Protein AF-A0A351UVV7-F1 (afdb_monomer_lite)

pLDDT: mean 76.67, std 11.1, range [44.84, 91.38]

Secondary structure (DSSP, 8-state):
---GGGSS----------------PPPSSHHHHHHHSS-SSHHHHHHHHHHHHHHHHHHHHHHHHHHHHHHHHHHH------HHHHHHHHHHHHHHHHHHHHHTT--HHHH--

Radius of gyration: 25.79 Å; chains: 1; bounding box: 45×52×54 Å

Foldseek 3Di:
DVDPVPPPDDDDDPDDDPDDDDDDDDPQFQVVCVVPHPHSTSVVVVVVVVVVVVVVVVVVVVVVVVVVVVVVVVVPDPDDDDVVVVVVVVVVVVVVVQVVCVVVVHHPVNVVD

Structure (mmCIF, N/CA/C/O backbone):
data_AF-A0A351UVV7-F1
#
_entry.id   AF-A0A351UVV7-F1
#
loop_
_atom_site.group_PDB
_atom_site.id
_atom_site.type_symbol
_atom_site.label_atom_id
_atom_site.label_alt_id
_atom_site.label_comp_id
_atom_site.label_asym_id
_atom_site.label_entity_id
_atom_site.label_seq_id
_atom_site.pdbx_PDB_ins_code
_atom_site.Cartn_x
_atom_site.Cartn_y
_atom_site.Cartn_z
_atom_site.occupancy
_atom_site.B_iso_or_equiv
_atom_site.auth_seq_id
_atom_site.auth_comp_id
_atom_site.auth_asym_id
_atom_site.auth_atom_id
_atom_site.pdbx_PDB_model_num
ATOM 1 N N . TYR A 1 1 ? -1.158 -28.863 2.299 1.00 44.84 1 TYR A N 1
ATOM 2 C CA . TYR A 1 1 ? -1.141 -29.010 3.767 1.00 44.84 1 TYR A CA 1
ATOM 3 C C . TYR A 1 1 ? 0.315 -29.143 4.190 1.00 44.84 1 TYR A C 1
ATOM 5 O O . TYR A 1 1 ? 1.019 -29.889 3.522 1.00 44.84 1 TYR A O 1
ATOM 13 N N . HIS A 1 2 ? 0.779 -28.397 5.200 1.00 47.59 2 HIS A N 1
ATOM 14 C CA . HIS A 1 2 ? 2.201 -28.352 5.603 1.00 47.59 2 HIS A CA 1
ATOM 15 C C . HIS A 1 2 ? 2.710 -29.618 6.314 1.00 47.59 2 HIS A C 1
ATOM 17 O O . HIS A 1 2 ? 3.900 -29.729 6.567 1.00 47.59 2 HIS A O 1
ATOM 23 N N . ALA A 1 3 ? 1.839 -30.591 6.588 1.00 59.19 3 ALA A N 1
ATOM 24 C CA . ALA A 1 3 ? 2.239 -31.930 7.006 1.00 59.19 3 ALA A CA 1
ATOM 25 C C . ALA A 1 3 ? 2.083 -32.898 5.824 1.00 59.19 3 ALA A C 1
ATOM 27 O O . ALA A 1 3 ? 0.963 -33.105 5.340 1.00 59.19 3 ALA A O 1
ATOM 28 N N . GLU A 1 4 ? 3.189 -33.491 5.367 1.00 61.84 4 GLU A N 1
ATOM 29 C CA . GLU A 1 4 ? 3.206 -34.481 4.277 1.00 61.84 4 GLU A CA 1
ATOM 30 C C . GLU A 1 4 ? 2.327 -35.705 4.575 1.00 61.84 4 GLU A C 1
ATOM 32 O O . GLU A 1 4 ? 1.734 -36.287 3.669 1.00 61.84 4 GLU A O 1
ATOM 37 N N . GLU A 1 5 ? 2.142 -36.038 5.852 1.00 58.78 5 GLU A N 1
ATOM 38 C CA . GLU A 1 5 ? 1.391 -37.219 6.291 1.00 58.78 5 GLU A CA 1
ATOM 39 C C . GLU A 1 5 ? -0.134 -37.110 6.112 1.00 58.78 5 GLU A C 1
ATOM 41 O O . GLU A 1 5 ? -0.839 -38.125 6.111 1.00 58.78 5 GLU A O 1
ATOM 46 N N . LEU A 1 6 ? -0.647 -35.889 5.921 1.00 59.56 6 LEU A N 1
ATOM 47 C CA . LEU A 1 6 ? -2.076 -35.585 5.768 1.00 59.56 6 LEU A CA 1
ATOM 48 C C . LEU A 1 6 ? -2.446 -35.194 4.327 1.00 59.56 6 LEU A C 1
ATOM 50 O O . LEU A 1 6 ? -3.582 -34.800 4.052 1.00 59.56 6 LEU A O 1
ATOM 54 N N . LYS A 1 7 ? -1.504 -35.297 3.382 1.00 54.12 7 LYS A N 1
ATOM 55 C CA . LYS A 1 7 ? -1.733 -34.976 1.969 1.00 54.12 7 LYS A CA 1
ATOM 56 C C 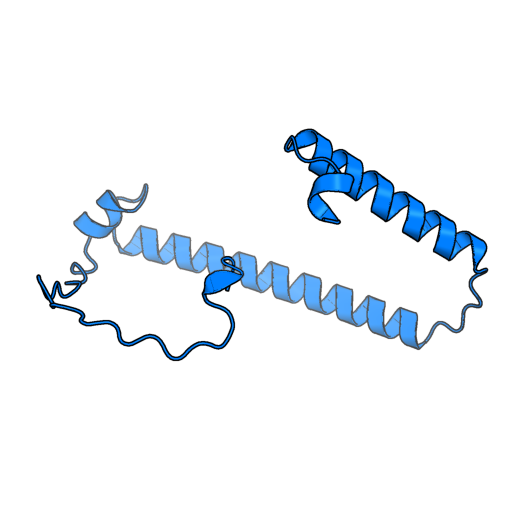. LYS A 1 7 ? -2.590 -36.079 1.324 1.00 54.12 7 LYS A C 1
ATOM 58 O O . LYS A 1 7 ? -2.116 -37.176 1.057 1.00 54.12 7 LYS A O 1
ATOM 63 N N . GLY A 1 8 ? -3.871 -35.793 1.083 1.00 64.31 8 GLY A N 1
ATOM 64 C CA . GLY A 1 8 ? -4.752 -36.626 0.248 1.00 64.31 8 GLY A CA 1
ATOM 65 C C . GLY A 1 8 ? -5.440 -37.817 0.929 1.00 64.31 8 GLY A C 1
ATOM 66 O O . GLY A 1 8 ? -6.117 -38.580 0.245 1.00 64.31 8 GLY A O 1
ATOM 67 N N . LYS A 1 9 ? -5.318 -37.985 2.252 1.00 69.50 9 LYS A N 1
ATOM 68 C CA . LYS A 1 9 ? -6.054 -39.026 2.991 1.00 69.50 9 LYS A CA 1
ATOM 69 C C . LYS A 1 9 ? -7.381 -38.473 3.536 1.00 69.50 9 LYS A C 1
ATOM 71 O O . LYS A 1 9 ? -7.385 -37.366 4.075 1.00 69.50 9 LYS A O 1
ATOM 76 N N . PRO A 1 10 ? -8.498 -39.217 3.438 1.00 63.06 10 PRO A N 1
ATOM 77 C CA . PRO A 1 10 ? -9.766 -38.801 4.027 1.00 63.06 10 PRO A CA 1
ATOM 78 C C . PRO A 1 10 ? -9.654 -38.822 5.557 1.00 63.06 10 PRO A C 1
ATOM 80 O O . PRO A 1 10 ? -9.502 -39.879 6.166 1.00 63.06 10 PRO A O 1
ATOM 83 N N . ALA A 1 11 ? -9.701 -37.646 6.181 1.00 69.75 11 ALA A N 1
ATOM 84 C CA . ALA A 1 11 ? -9.654 -37.493 7.630 1.00 69.75 11 ALA A CA 1
ATOM 85 C C . ALA A 1 11 ? -11.071 -37.300 8.188 1.00 69.75 11 ALA A C 1
ATOM 87 O O . ALA A 1 11 ? -11.806 -36.416 7.748 1.00 69.75 11 ALA A O 1
ATOM 88 N N . VAL A 1 12 ? -11.454 -38.119 9.171 1.00 65.00 12 VAL A N 1
ATOM 89 C CA . VAL A 1 12 ? -12.721 -37.976 9.901 1.00 65.00 12 VAL A CA 1
ATOM 90 C C . VAL A 1 12 ? -12.441 -37.229 11.200 1.00 65.00 12 VAL A C 1
ATOM 92 O O . VAL A 1 12 ? -11.939 -37.804 12.164 1.00 65.00 12 VAL A O 1
ATOM 95 N N . PHE A 1 13 ? -12.765 -35.939 11.233 1.00 72.12 13 PHE A N 1
ATOM 96 C CA . PHE A 1 13 ? -12.668 -35.134 12.446 1.00 72.12 13 PHE A CA 1
ATOM 97 C C . PHE A 1 13 ? -13.956 -35.278 13.264 1.00 72.12 13 PHE A C 1
ATOM 99 O O . PHE A 1 13 ? -15.021 -34.817 12.859 1.00 72.12 13 PHE A O 1
ATOM 106 N N . LYS A 1 14 ? -13.868 -35.910 14.440 1.00 62.47 14 LYS A N 1
ATOM 107 C CA . LYS A 1 14 ? -14.913 -35.802 15.468 1.00 62.47 14 LYS A CA 1
ATOM 108 C C . LYS A 1 14 ? -14.723 -34.479 16.207 1.00 62.47 14 LYS A C 1
ATOM 110 O O . LYS A 1 14 ? -13.969 -34.410 17.172 1.00 62.47 14 LYS A O 1
ATOM 115 N N . CYS A 1 15 ? -15.376 -33.426 15.728 1.00 65.50 15 CYS A N 1
ATOM 116 C CA . CYS A 1 15 ? -15.377 -32.124 16.388 1.00 65.50 15 CYS A CA 1
ATOM 117 C C . CYS A 1 15 ? -16.507 -32.055 17.420 1.00 65.50 15 CYS A C 1
ATOM 119 O O . CYS A 1 15 ? -17.682 -32.138 17.067 1.00 65.50 15 CYS A O 1
ATOM 121 N N . THR A 1 16 ? -16.151 -31.867 18.689 1.00 71.12 16 THR A N 1
ATOM 122 C CA . THR A 1 16 ? -17.104 -31.541 19.755 1.00 71.12 16 THR A CA 1
ATOM 123 C C . THR A 1 16 ? -17.145 -30.024 19.905 1.00 71.12 16 THR A C 1
ATOM 125 O O . THR A 1 16 ? -16.128 -29.399 20.203 1.00 71.12 16 THR A O 1
ATOM 128 N N . VAL A 1 17 ? -18.303 -29.405 19.672 1.00 66.25 17 VAL A N 1
ATOM 129 C CA . VAL A 1 17 ? -18.465 -27.953 19.837 1.00 66.25 17 VAL A CA 1
ATOM 130 C C . VAL A 1 17 ? -18.577 -27.644 21.328 1.00 66.25 17 VAL A C 1
ATOM 132 O O . VAL A 1 17 ? -19.599 -27.916 21.949 1.00 66.25 17 VAL A O 1
ATOM 135 N N . HIS A 1 18 ? -17.511 -27.097 21.912 1.00 75.25 18 HIS A N 1
ATOM 136 C CA . HIS A 1 18 ? -17.457 -26.792 23.346 1.00 75.25 18 HIS A CA 1
ATOM 137 C C . HIS A 1 18 ? -18.201 -25.506 23.726 1.00 75.25 18 HIS A C 1
ATOM 139 O O . HIS A 1 18 ? -18.738 -25.409 24.827 1.00 75.25 18 HIS A O 1
ATOM 145 N N . LYS A 1 19 ? -18.228 -24.507 22.840 1.00 56.34 19 LYS A N 1
ATOM 146 C CA . LYS A 1 19 ? -18.889 -23.219 23.069 1.00 56.34 19 LYS A CA 1
ATOM 147 C C . LYS A 1 19 ? -19.133 -22.531 21.730 1.00 56.34 19 LYS A C 1
ATOM 149 O O . LYS A 1 19 ? -18.249 -22.521 20.878 1.00 56.34 19 LYS A O 1
ATOM 154 N N . ILE A 1 20 ? -20.311 -21.942 21.566 1.00 66.94 20 ILE A N 1
ATOM 155 C CA . ILE A 1 20 ? -20.604 -21.012 20.475 1.00 66.94 20 ILE A CA 1
ATOM 156 C C . ILE A 1 20 ? -20.561 -19.623 21.100 1.00 66.94 20 ILE A C 1
ATOM 158 O O . ILE A 1 20 ? -21.434 -19.268 21.887 1.00 66.94 20 ILE A O 1
ATOM 162 N N . SER A 1 21 ? -19.504 -18.872 20.812 1.00 58.75 21 SER A N 1
ATOM 163 C CA . SER A 1 21 ? -19.406 -17.466 21.196 1.00 58.75 21 SER A CA 1
ATOM 164 C C . SER A 1 21 ? -19.816 -16.631 19.992 1.00 58.75 21 SER A C 1
ATOM 166 O O . SER A 1 21 ? -19.200 -16.733 18.931 1.00 58.75 21 SER A O 1
ATOM 168 N N . VAL A 1 22 ? -20.859 -15.824 20.148 1.00 63.38 22 VAL A N 1
ATOM 169 C CA . VAL A 1 22 ? -21.255 -14.828 19.151 1.00 63.38 22 VAL A CA 1
ATOM 170 C C . VAL A 1 22 ? -20.456 -13.559 19.439 1.00 63.38 22 VAL A C 1
ATOM 172 O O . VAL A 1 22 ? -20.334 -13.162 20.595 1.00 63.38 22 VAL A O 1
ATOM 175 N N . LYS A 1 23 ? -19.868 -12.947 18.406 1.00 55.56 23 LYS A N 1
ATOM 176 C CA . LYS A 1 23 ? -19.293 -11.604 18.535 1.00 55.56 23 LYS A CA 1
ATOM 177 C C . LYS A 1 23 ? -20.452 -10.614 18.653 1.00 55.56 23 LYS A C 1
ATOM 179 O O . LYS A 1 23 ? -21.077 -10.307 17.642 1.00 55.56 23 LYS A O 1
ATOM 184 N N . GLU A 1 24 ? -20.740 -10.149 19.862 1.00 62.47 24 GLU A N 1
ATOM 185 C CA . GLU A 1 24 ? -21.499 -8.913 20.045 1.00 62.47 24 GLU A CA 1
ATOM 186 C C . GLU A 1 24 ? -20.585 -7.764 19.632 1.00 62.47 24 GLU A C 1
ATOM 188 O O . GLU A 1 24 ? -19.513 -7.567 20.204 1.00 62.47 24 GLU A O 1
ATOM 193 N N . LEU A 1 25 ? -20.962 -7.083 18.553 1.00 59.78 25 LEU A N 1
ATOM 194 C CA . LEU A 1 25 ? -20.308 -5.843 18.174 1.00 59.78 25 LEU A CA 1
ATOM 195 C C . LEU A 1 25 ? -20.766 -4.791 19.191 1.00 59.78 25 LEU A C 1
ATOM 197 O O . LEU A 1 25 ? -21.980 -4.620 19.324 1.00 59.78 25 LEU A O 1
ATOM 201 N N . PRO A 1 26 ? -19.846 -4.130 19.913 1.00 67.31 26 PRO A N 1
ATOM 202 C CA . PRO A 1 26 ? -20.217 -3.023 20.784 1.00 67.31 26 PRO A CA 1
ATOM 203 C C . PRO A 1 26 ? -20.916 -1.932 19.966 1.00 67.31 26 PRO A C 1
ATOM 205 O O . PRO A 1 26 ? -20.697 -1.808 18.752 1.00 67.31 26 PRO A O 1
ATOM 208 N N . GLU A 1 27 ? -21.783 -1.162 20.619 1.00 68.75 27 GLU A N 1
ATOM 209 C CA . GLU A 1 27 ? -22.390 -0.006 19.971 1.00 68.75 27 GLU A CA 1
ATOM 210 C C . GLU A 1 27 ? -21.288 0.991 19.590 1.00 68.75 27 GLU A C 1
ATOM 212 O O . GLU A 1 27 ? -20.293 1.164 20.287 1.00 68.75 27 GLU A O 1
ATOM 217 N N . LEU A 1 28 ? -21.425 1.600 18.413 1.00 65.44 28 LEU A N 1
ATOM 218 C CA . LEU A 1 28 ? -20.502 2.631 17.948 1.00 65.44 28 LEU A CA 1
ATOM 219 C C . LEU A 1 28 ? -20.806 3.922 18.716 1.00 65.44 28 LEU A C 1
ATOM 221 O O . LEU A 1 28 ? -21.556 4.763 18.219 1.00 65.44 28 LEU A O 1
ATOM 225 N N . ASP A 1 29 ? -20.230 4.054 19.906 1.00 71.25 29 ASP A N 1
ATOM 226 C CA . ASP A 1 29 ? -20.339 5.212 20.792 1.00 71.25 29 ASP A CA 1
ATOM 227 C C . ASP A 1 29 ? -18.962 5.829 21.128 1.00 71.25 29 ASP A C 1
ATOM 229 O O . ASP A 1 29 ? -17.918 5.427 20.600 1.00 71.25 29 ASP A O 1
ATOM 233 N N . ASP A 1 30 ? -18.970 6.879 21.950 1.00 76.00 30 ASP A N 1
ATOM 234 C CA . ASP A 1 30 ? -17.761 7.610 22.349 1.00 76.00 30 ASP A CA 1
ATOM 235 C C . ASP A 1 30 ? -16.850 6.781 23.281 1.00 76.00 30 ASP A C 1
ATOM 237 O O . ASP A 1 30 ? -15.630 6.976 23.284 1.00 76.00 30 ASP A O 1
ATOM 241 N N . GLU A 1 31 ? -17.407 5.807 24.016 1.00 72.12 31 GLU A N 1
ATOM 242 C CA . GLU A 1 31 ? -16.629 4.837 24.802 1.00 72.12 31 GLU A CA 1
ATOM 243 C C . GLU A 1 31 ? -15.859 3.890 23.876 1.00 72.12 31 GLU A C 1
ATOM 245 O O . GLU A 1 31 ? -14.649 3.722 24.043 1.00 72.12 31 GLU A O 1
ATOM 250 N N . PHE A 1 32 ? -16.506 3.365 22.831 1.00 73.56 32 PHE A N 1
ATOM 251 C CA . PHE A 1 32 ? -15.846 2.557 21.810 1.00 73.56 32 PHE A CA 1
ATOM 252 C C . PHE A 1 32 ? -14.739 3.341 21.099 1.00 73.56 32 PHE A C 1
ATOM 254 O O . PHE A 1 32 ? -13.641 2.817 20.913 1.00 73.56 32 PHE A O 1
ATOM 261 N N . ALA A 1 33 ? -14.995 4.601 20.723 1.00 72.81 33 ALA A N 1
ATOM 262 C CA . ALA A 1 33 ? -13.991 5.453 20.084 1.00 72.81 33 ALA A CA 1
ATOM 263 C C . ALA A 1 33 ? -12.753 5.655 20.975 1.00 72.81 33 ALA A C 1
ATOM 265 O O . ALA A 1 33 ? -11.629 5.545 20.479 1.00 72.81 33 ALA A O 1
ATOM 266 N N . SER A 1 34 ? -12.967 5.855 22.277 1.00 71.38 34 SER A N 1
ATOM 267 C CA . SER A 1 34 ? -11.905 6.027 23.272 1.00 71.38 34 SER A CA 1
ATOM 268 C C . SER A 1 34 ? -11.131 4.735 23.571 1.00 71.38 34 SER A C 1
ATOM 270 O O . SER A 1 34 ? -9.941 4.796 23.871 1.00 71.38 34 SER A O 1
ATOM 272 N N . GLU A 1 35 ? -11.766 3.558 23.498 1.00 72.81 35 GLU A N 1
ATOM 273 C CA . GLU A 1 35 ? -11.084 2.267 23.705 1.00 72.81 35 GLU A CA 1
ATOM 274 C C . GLU A 1 35 ? -10.210 1.849 22.515 1.00 72.81 35 GLU A C 1
ATOM 276 O O . GLU A 1 35 ? -9.163 1.223 22.698 1.00 72.81 35 GLU A O 1
ATOM 281 N N . VAL A 1 36 ? -10.642 2.150 21.287 1.00 76.12 36 VAL A N 1
ATOM 282 C CA . VAL A 1 36 ? -9.993 1.644 20.062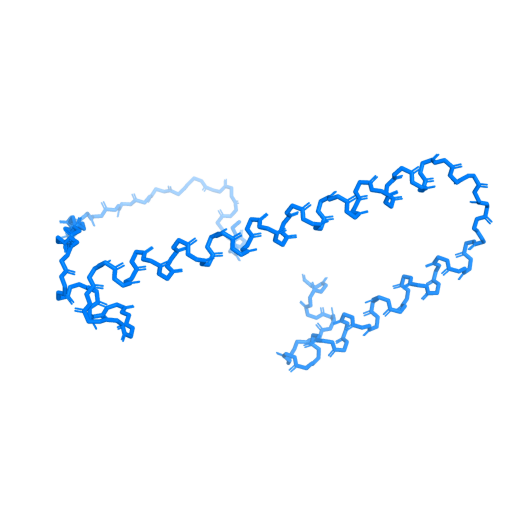 1.00 76.12 36 VAL A CA 1
ATOM 283 C C . VAL A 1 36 ? -9.105 2.667 19.364 1.00 76.12 36 VAL A C 1
ATOM 285 O O . VAL A 1 36 ? -8.418 2.321 18.400 1.00 76.12 36 VAL A O 1
ATOM 288 N N . SER A 1 37 ? -9.128 3.926 19.801 1.00 71.06 37 SER A N 1
ATOM 289 C CA . SER A 1 37 ? -8.395 5.005 19.150 1.00 71.06 37 SER A CA 1
ATOM 290 C C . SER A 1 37 ? -7.909 6.070 20.127 1.00 71.06 37 SER A C 1
ATOM 292 O O . SER A 1 37 ? -8.251 6.073 21.302 1.00 71.06 37 SER A O 1
ATOM 294 N N . GLU A 1 38 ? -7.103 6.999 19.617 1.00 75.25 38 GLU A N 1
ATOM 295 C CA . GLU A 1 38 ? -6.628 8.167 20.367 1.00 75.25 38 GLU A CA 1
ATOM 296 C C . GLU A 1 38 ? -7.704 9.267 20.498 1.00 75.25 38 GLU A C 1
ATOM 298 O O . GLU A 1 38 ? -7.455 10.303 21.114 1.00 75.25 38 GLU A O 1
ATOM 303 N N . PHE A 1 39 ? -8.886 9.067 19.903 1.00 75.81 39 PHE A N 1
ATOM 304 C CA . PHE A 1 39 ? -9.972 10.043 19.860 1.00 75.81 39 PHE A CA 1
ATOM 305 C C . PHE A 1 39 ? -11.014 9.774 20.941 1.00 75.81 39 PHE A C 1
ATOM 307 O O . PHE A 1 39 ? -11.348 8.628 21.223 1.00 75.81 39 PHE A O 1
ATOM 314 N N . SER A 1 40 ? -11.566 10.843 21.515 1.00 71.81 40 SER A N 1
ATOM 315 C CA . SER A 1 40 ? -12.552 10.745 22.599 1.00 71.81 40 SER A CA 1
ATOM 316 C C . SER A 1 40 ? -13.991 10.637 22.101 1.00 71.81 40 SER A C 1
ATOM 318 O O . SER A 1 40 ? -14.888 10.371 22.894 1.00 71.81 40 SER A O 1
ATOM 320 N N . THR A 1 41 ? -14.228 10.875 20.807 1.00 80.44 41 THR A N 1
ATOM 321 C CA . THR A 1 41 ? -15.570 10.854 20.219 1.00 80.44 41 THR A CA 1
ATOM 322 C C . THR A 1 41 ? -15.633 10.032 18.942 1.00 80.44 41 THR A C 1
ATOM 324 O O . THR A 1 41 ? -14.688 9.956 18.147 1.00 80.44 41 THR A O 1
ATOM 327 N N . LEU A 1 42 ? -16.805 9.456 18.694 1.00 75.88 42 LEU A N 1
ATOM 328 C CA . LEU A 1 42 ? -17.093 8.723 17.470 1.00 75.88 42 LEU A CA 1
ATOM 329 C C . LEU A 1 42 ? -17.005 9.621 16.227 1.00 75.88 42 LEU A C 1
ATOM 331 O O . LEU A 1 42 ? -16.631 9.159 15.144 1.00 75.88 42 LEU A O 1
ATOM 335 N N . GLU A 1 43 ? -17.375 10.897 16.355 1.00 79.69 43 GLU A N 1
ATOM 336 C CA . GLU A 1 43 ? -17.302 11.858 15.252 1.00 79.69 43 GLU A CA 1
ATOM 337 C C . GLU A 1 43 ? -15.858 12.117 14.819 1.00 79.69 43 GLU A C 1
ATOM 339 O O . GLU A 1 43 ? -15.583 12.112 13.617 1.00 79.69 43 GLU A O 1
ATOM 344 N N . GLU A 1 44 ? -14.932 12.265 15.769 1.00 76.44 44 GLU A N 1
ATOM 345 C CA . GLU A 1 44 ? -13.506 12.444 15.485 1.00 76.44 44 GLU A CA 1
ATOM 346 C C . GLU A 1 44 ? -12.899 11.199 14.832 1.00 76.44 44 GLU A C 1
ATOM 348 O O . GLU A 1 44 ? -12.253 11.311 13.788 1.00 76.44 44 GLU A O 1
ATOM 353 N N . LEU A 1 45 ? -13.195 10.004 15.355 1.00 77.50 45 LEU A N 1
ATOM 354 C CA . LEU A 1 45 ? -12.746 8.744 14.754 1.00 77.50 45 LEU A CA 1
ATOM 355 C C . LEU A 1 45 ? -13.270 8.576 13.316 1.00 77.50 45 LEU A C 1
ATOM 357 O O . LEU A 1 45 ? -12.536 8.166 12.409 1.00 77.50 45 LEU A O 1
ATOM 361 N N . LYS A 1 46 ? -14.540 8.926 13.073 1.00 80.56 46 LYS A N 1
ATOM 362 C CA . LYS A 1 46 ? -15.132 8.917 11.725 1.00 80.56 46 LYS A CA 1
ATOM 363 C C . LYS A 1 46 ? -14.489 9.958 10.813 1.00 80.56 46 LYS A C 1
ATOM 365 O O . LYS A 1 46 ? -14.299 9.677 9.626 1.00 80.56 46 LYS A O 1
ATOM 370 N N . ALA A 1 47 ? -14.167 11.142 11.327 1.00 85.00 47 ALA A N 1
ATOM 371 C CA . ALA A 1 47 ? -13.525 12.201 10.559 1.00 85.00 47 ALA A CA 1
ATOM 372 C C . ALA A 1 47 ? -12.097 11.815 10.145 1.00 85.00 47 ALA A C 1
ATOM 374 O O . ALA A 1 47 ? -11.767 11.950 8.965 1.00 8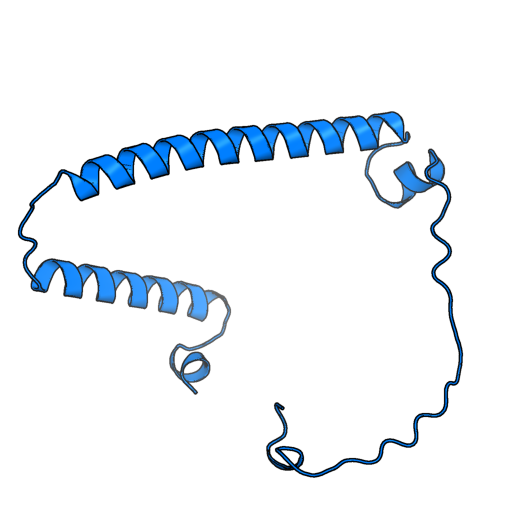5.00 47 ALA A O 1
ATOM 375 N N . ASP A 1 48 ? -11.297 11.264 11.062 1.00 84.44 48 ASP A N 1
ATOM 376 C CA . ASP A 1 48 ? -9.946 10.759 10.782 1.00 84.44 48 ASP A CA 1
ATOM 377 C C . ASP A 1 48 ? -9.976 9.612 9.769 1.00 84.44 48 ASP A C 1
ATOM 379 O O . ASP A 1 48 ? -9.300 9.662 8.741 1.00 84.44 48 ASP A O 1
ATOM 383 N N . THR A 1 49 ? -10.850 8.625 9.981 1.00 82.00 49 THR A N 1
ATOM 384 C CA . THR A 1 49 ? -11.012 7.502 9.045 1.00 82.00 49 THR A CA 1
ATOM 385 C C . THR A 1 49 ? -11.386 8.000 7.648 1.00 82.00 49 THR A C 1
ATOM 387 O O . THR A 1 49 ? -10.843 7.547 6.640 1.00 82.00 49 THR A O 1
ATOM 390 N N . LYS A 1 50 ? -12.286 8.986 7.561 1.00 86.50 50 LYS A N 1
ATOM 391 C CA . LYS A 1 50 ? -12.673 9.599 6.287 1.00 86.50 50 LYS A CA 1
ATOM 392 C C . LYS A 1 50 ? -11.521 10.378 5.649 1.00 86.50 50 LYS A C 1
ATOM 394 O O . LYS A 1 50 ? -11.398 10.355 4.424 1.00 86.50 50 LYS A O 1
ATOM 399 N N . ALA A 1 51 ? -10.698 11.060 6.443 1.00 89.19 51 ALA A N 1
ATOM 400 C CA . ALA A 1 51 ? -9.515 11.763 5.961 1.00 89.19 51 ALA A CA 1
ATOM 401 C C . ALA A 1 51 ? -8.477 10.781 5.401 1.00 89.19 51 ALA A C 1
ATOM 403 O O . ALA A 1 51 ? -8.058 10.955 4.257 1.00 89.19 51 ALA A O 1
ATOM 404 N N . LYS A 1 52 ? -8.172 9.701 6.131 1.00 85.75 52 LYS A N 1
ATOM 405 C CA . LYS A 1 52 ? -7.272 8.623 5.689 1.00 85.75 52 LYS A CA 1
ATOM 406 C C . LYS A 1 52 ? -7.732 7.986 4.386 1.00 85.75 52 LYS A C 1
ATOM 408 O O . LYS A 1 52 ? -6.975 7.956 3.423 1.00 85.75 52 LYS A O 1
ATOM 413 N N . ILE A 1 53 ? -9.004 7.587 4.300 1.00 88.31 53 ILE A N 1
ATOM 414 C CA . ILE A 1 53 ? -9.565 7.012 3.067 1.00 88.31 53 ILE A CA 1
ATOM 415 C C . ILE A 1 53 ? -9.466 8.008 1.906 1.00 88.31 53 ILE A C 1
ATOM 417 O O . ILE A 1 53 ? -9.181 7.623 0.772 1.00 88.31 53 ILE A O 1
ATOM 421 N N . LYS A 1 54 ? -9.713 9.299 2.157 1.00 89.69 54 LYS A N 1
ATOM 422 C CA . LYS A 1 54 ? -9.617 10.332 1.121 1.00 89.69 54 LYS A CA 1
ATOM 423 C C . LYS A 1 54 ? -8.180 10.506 0.635 1.00 89.69 54 LYS A C 1
ATOM 425 O O . LYS A 1 54 ? -7.976 10.646 -0.569 1.00 89.69 54 LYS A O 1
ATOM 430 N N . GLU A 1 55 ? -7.212 10.505 1.543 1.00 91.19 55 GLU A N 1
ATOM 431 C CA . GLU A 1 55 ? -5.793 10.599 1.212 1.00 91.19 55 GLU A CA 1
ATOM 432 C C . GLU A 1 55 ? -5.319 9.364 0.442 1.00 91.19 55 GLU A C 1
ATOM 434 O O . GLU A 1 55 ? -4.754 9.513 -0.641 1.00 91.19 55 GLU A O 1
ATOM 439 N N . GLU A 1 56 ? -5.653 8.159 0.913 1.00 88.44 56 GLU A N 1
ATOM 440 C CA . GLU A 1 56 ? -5.367 6.908 0.204 1.00 88.44 56 GLU A CA 1
ATOM 441 C C . GLU A 1 56 ? -5.960 6.920 -1.203 1.00 88.44 56 GLU A C 1
ATOM 443 O O . GLU A 1 56 ? -5.260 6.639 -2.173 1.00 88.44 56 GLU A O 1
ATOM 448 N N . LYS A 1 57 ? -7.231 7.314 -1.354 1.00 86.62 57 LYS A N 1
ATOM 449 C CA . LYS A 1 57 ? -7.884 7.382 -2.668 1.00 86.62 57 LYS A CA 1
ATOM 450 C C . LYS A 1 57 ? -7.271 8.442 -3.578 1.00 86.62 57 LYS A C 1
ATOM 452 O O . LYS A 1 57 ? -7.200 8.233 -4.790 1.00 86.62 57 LYS A O 1
ATOM 457 N N . ALA A 1 58 ? -6.826 9.570 -3.030 1.00 90.31 58 ALA A N 1
ATOM 458 C CA . ALA A 1 58 ? -6.130 10.595 -3.799 1.00 90.31 58 ALA A CA 1
ATOM 459 C C . ALA A 1 58 ? -4.750 10.107 -4.267 1.00 90.31 58 ALA A C 1
ATOM 461 O O . ALA A 1 58 ? -4.405 10.287 -5.438 1.00 90.31 58 ALA A O 1
ATOM 462 N N . ALA A 1 59 ? -3.993 9.448 -3.387 1.00 89.06 59 ALA A N 1
ATOM 463 C CA . ALA A 1 59 ? -2.700 8.854 -3.705 1.00 89.06 59 ALA A CA 1
ATOM 464 C C . ALA A 1 59 ? -2.836 7.719 -4.733 1.00 89.06 59 ALA A C 1
ATOM 466 O O . ALA A 1 59 ? -2.119 7.711 -5.732 1.00 89.06 59 ALA A O 1
ATOM 467 N N . GLU A 1 60 ? -3.809 6.822 -4.551 1.00 89.56 60 GLU A N 1
ATOM 468 C CA . GLU A 1 60 ? -4.149 5.748 -5.491 1.00 89.56 60 GLU A CA 1
ATOM 469 C C . GLU A 1 60 ? -4.519 6.321 -6.864 1.00 89.56 60 GLU A C 1
ATOM 471 O O . GLU A 1 60 ? -4.008 5.875 -7.889 1.00 89.56 60 GLU A O 1
ATOM 476 N N . GLY A 1 61 ? -5.360 7.360 -6.900 1.00 88.12 61 GLY A N 1
ATOM 477 C CA . GLY A 1 61 ? -5.749 8.027 -8.140 1.00 88.12 61 GLY A CA 1
ATOM 478 C C . GLY A 1 61 ? -4.575 8.693 -8.861 1.00 88.12 61 GLY A C 1
ATOM 479 O O . GLY A 1 61 ? -4.502 8.633 -10.090 1.00 88.12 61 GLY A O 1
ATOM 480 N N . LYS A 1 62 ? -3.647 9.311 -8.119 1.00 88.88 62 LYS A N 1
ATOM 481 C CA . LYS A 1 62 ? -2.426 9.898 -8.685 1.00 88.88 62 LYS A CA 1
ATOM 482 C C . LYS A 1 62 ? -1.514 8.811 -9.253 1.00 88.88 62 LYS A C 1
ATOM 484 O O . LYS A 1 62 ? -1.152 8.895 -10.423 1.00 88.88 62 LYS A O 1
ATOM 489 N N . ARG A 1 63 ? -1.234 7.771 -8.467 1.00 89.81 63 ARG A N 1
ATOM 490 C CA . ARG A 1 63 ? -0.400 6.638 -8.878 1.00 89.81 63 ARG A CA 1
ATOM 491 C C . ARG A 1 63 ? -0.968 5.949 -10.113 1.00 89.81 63 ARG A C 1
ATOM 493 O O . ARG A 1 63 ? -0.257 5.764 -11.083 1.00 89.81 63 ARG A O 1
ATOM 500 N N . LYS A 1 64 ? -2.277 5.693 -10.144 1.00 89.19 64 LYS A N 1
ATOM 501 C CA . LYS A 1 64 ? -2.941 5.086 -11.303 1.00 89.19 64 LYS A CA 1
ATOM 502 C C . LYS A 1 64 ? -2.823 5.938 -12.568 1.00 89.19 64 LYS A C 1
ATOM 504 O O . LYS A 1 64 ? -2.698 5.388 -13.655 1.00 89.19 64 LYS A O 1
ATOM 509 N N . LYS A 1 65 ? -2.877 7.269 -12.454 1.00 88.94 65 LYS A N 1
ATOM 510 C CA . LYS A 1 65 ? -2.652 8.165 -13.601 1.00 88.94 65 LYS A CA 1
ATOM 511 C C . LYS A 1 65 ? -1.207 8.119 -14.088 1.00 88.94 65 LYS A C 1
ATOM 513 O O . LYS A 1 65 ? -0.994 8.114 -15.295 1.00 88.94 65 LYS A O 1
ATOM 518 N N . GLU A 1 66 ? -0.247 8.120 -13.167 1.00 89.19 66 GLU A N 1
ATOM 519 C CA . GLU A 1 66 ? 1.180 8.011 -13.487 1.00 89.19 66 GLU A CA 1
ATOM 520 C C . GLU A 1 66 ? 1.480 6.659 -14.143 1.00 89.19 66 GLU A C 1
ATOM 522 O O . GLU A 1 66 ? 2.031 6.639 -15.240 1.00 89.19 66 GLU A O 1
ATOM 527 N N . ASP A 1 67 ? 1.001 5.560 -13.561 1.00 89.38 67 ASP A N 1
ATOM 528 C CA . ASP A 1 67 ? 1.134 4.207 -14.106 1.00 89.38 67 ASP A CA 1
ATOM 529 C C . ASP A 1 67 ? 0.529 4.118 -15.514 1.00 89.38 67 ASP A C 1
ATOM 531 O O . ASP A 1 67 ? 1.194 3.660 -16.435 1.00 89.38 67 ASP A O 1
ATOM 535 N N . GLN A 1 68 ? -0.683 4.646 -15.729 1.00 88.06 68 GLN A N 1
ATOM 536 C CA . GLN A 1 68 ? -1.307 4.682 -17.060 1.00 88.06 68 GLN A CA 1
ATOM 537 C C . GLN A 1 68 ? -0.527 5.526 -18.076 1.00 88.06 68 GLN A C 1
ATOM 539 O O . GLN A 1 68 ? -0.562 5.240 -19.274 1.00 88.06 68 GLN A O 1
ATOM 544 N N . ALA A 1 69 ? 0.128 6.602 -17.636 1.00 87.75 69 ALA A N 1
ATOM 545 C CA . ALA A 1 69 ? 0.956 7.422 -18.513 1.00 87.75 69 ALA A CA 1
ATOM 546 C C . ALA A 1 69 ? 2.250 6.691 -18.894 1.00 87.75 69 ALA A C 1
ATOM 548 O O . ALA A 1 69 ? 2.638 6.719 -20.061 1.00 87.75 69 ALA A O 1
ATOM 549 N N . VAL A 1 70 ? 2.882 6.013 -17.931 1.00 87.00 70 VAL A N 1
ATOM 550 C CA . VAL A 1 70 ? 4.082 5.197 -18.149 1.00 87.00 70 VAL A CA 1
ATOM 551 C C . VAL A 1 70 ? 3.764 3.999 -19.037 1.00 87.00 70 VAL A C 1
ATOM 553 O O . VAL A 1 70 ? 4.474 3.776 -20.008 1.00 87.00 70 VAL A O 1
ATOM 556 N N . GLU A 1 71 ? 2.674 3.280 -18.776 1.00 87.44 71 GLU A N 1
ATOM 557 C CA . GLU A 1 71 ? 2.228 2.135 -19.577 1.00 87.44 71 GLU A CA 1
ATOM 558 C C . GLU A 1 71 ? 2.034 2.536 -21.041 1.00 87.44 71 GLU A C 1
ATOM 560 O O . GLU A 1 71 ? 2.644 1.948 -21.930 1.00 87.44 71 GLU A O 1
ATOM 565 N N . LYS A 1 72 ? 1.306 3.630 -21.300 1.00 85.50 72 LYS A N 1
ATOM 566 C CA . LYS A 1 72 ? 1.155 4.163 -22.662 1.00 85.50 72 LYS A CA 1
ATOM 567 C C . LYS A 1 72 ? 2.476 4.617 -23.274 1.00 85.50 72 LYS A C 1
ATOM 569 O O . LYS A 1 72 ? 2.649 4.504 -24.484 1.00 85.50 72 LYS A O 1
ATOM 574 N N . ALA A 1 73 ? 3.395 5.172 -22.488 1.00 83.62 73 ALA A N 1
ATOM 575 C CA . ALA A 1 73 ? 4.708 5.560 -22.996 1.00 83.62 73 ALA A CA 1
ATOM 576 C C . ALA A 1 73 ? 5.531 4.330 -23.405 1.00 83.62 73 ALA A C 1
ATOM 578 O O . ALA A 1 73 ? 6.158 4.356 -24.459 1.00 83.62 73 ALA A O 1
ATOM 579 N N . VAL A 1 74 ? 5.473 3.252 -22.619 1.00 83.12 74 VAL A N 1
ATOM 580 C CA . VAL A 1 74 ? 6.131 1.970 -22.904 1.00 83.12 74 VAL A CA 1
ATOM 581 C C . VAL A 1 74 ? 5.503 1.285 -24.119 1.00 83.12 74 VAL A C 1
ATOM 583 O O . VAL A 1 74 ? 6.234 0.859 -25.003 1.00 83.12 74 VAL A O 1
ATOM 586 N N . GLU A 1 75 ? 4.171 1.244 -24.229 1.00 81.44 75 GLU A N 1
ATOM 587 C CA . GLU A 1 75 ? 3.474 0.660 -25.389 1.00 81.44 75 GLU A CA 1
ATOM 588 C C . GLU A 1 75 ? 3.840 1.345 -26.714 1.00 81.44 75 GLU A C 1
ATOM 590 O O . GLU A 1 75 ? 3.937 0.692 -27.751 1.00 81.44 75 GLU A O 1
ATOM 595 N N . ASN A 1 76 ? 4.050 2.665 -26.690 1.00 77.62 76 ASN A N 1
ATOM 596 C CA . ASN A 1 76 ? 4.455 3.427 -27.874 1.00 77.62 76 ASN A CA 1
ATOM 597 C C . ASN A 1 76 ? 5.976 3.430 -28.097 1.00 77.62 76 ASN A C 1
ATOM 599 O O . ASN A 1 76 ? 6.439 3.881 -29.147 1.00 77.62 76 ASN A O 1
ATOM 603 N N . ALA A 1 77 ? 6.762 2.960 -27.129 1.00 74.44 77 ALA A N 1
ATOM 604 C CA . ALA A 1 77 ? 8.208 2.906 -27.226 1.00 74.44 77 ALA A CA 1
ATOM 605 C C . ALA A 1 77 ? 8.652 1.564 -27.819 1.00 74.44 77 ALA A C 1
ATOM 607 O O . ALA A 1 77 ? 8.808 0.565 -27.126 1.00 74.44 77 ALA A O 1
ATOM 608 N N . THR A 1 78 ? 8.946 1.548 -29.116 1.00 61.59 78 THR A N 1
ATOM 609 C CA . THR A 1 78 ? 9.746 0.476 -29.721 1.00 61.59 78 THR A CA 1
ATOM 610 C C . THR A 1 78 ? 11.222 0.751 -29.450 1.00 61.59 78 THR A C 1
ATOM 612 O O . THR A 1 78 ? 11.864 1.490 -30.199 1.00 61.59 78 THR A O 1
ATOM 615 N N . MET A 1 79 ? 11.749 0.203 -28.355 1.00 67.19 79 MET A N 1
ATOM 616 C CA . MET A 1 79 ? 13.168 0.276 -28.005 1.00 67.19 79 MET A CA 1
ATOM 617 C C . MET A 1 79 ? 13.735 -1.143 -27.914 1.00 67.19 79 MET A C 1
ATOM 619 O O . MET A 1 79 ? 13.226 -1.967 -27.159 1.00 67.19 79 MET A O 1
ATOM 623 N N . GLU A 1 80 ? 14.778 -1.439 -28.689 1.00 68.69 80 GLU A N 1
ATOM 624 C CA . GLU A 1 80 ? 15.518 -2.697 -28.566 1.00 68.69 80 GLU A CA 1
ATOM 625 C C . GLU A 1 80 ? 16.482 -2.587 -27.378 1.00 68.69 80 GLU A C 1
ATOM 627 O O . GLU A 1 80 ? 17.475 -1.858 -27.424 1.00 68.69 80 GLU A O 1
ATOM 632 N N . LEU A 1 81 ? 16.154 -3.275 -26.283 1.00 74.00 81 LEU A N 1
ATOM 633 C CA . LEU A 1 81 ? 16.990 -3.364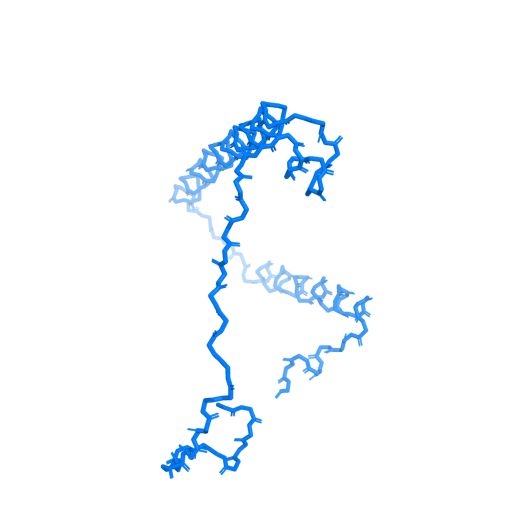 -25.089 1.00 74.00 81 LEU A CA 1
ATOM 634 C C . LEU A 1 81 ? 17.946 -4.561 -25.214 1.00 74.00 81 LEU A C 1
ATOM 636 O O . LEU A 1 81 ? 17.482 -5.673 -25.451 1.00 74.00 81 LEU A O 1
ATOM 640 N N . PRO A 1 82 ? 19.266 -4.373 -25.035 1.00 82.19 82 PRO A N 1
ATOM 641 C CA . PRO A 1 82 ? 20.214 -5.477 -24.962 1.00 82.19 82 PRO A CA 1
ATOM 642 C C . PRO A 1 82 ? 19.939 -6.385 -23.757 1.00 82.19 82 PRO A C 1
ATOM 644 O O . PRO A 1 82 ? 19.807 -5.892 -22.634 1.00 82.19 82 PRO A O 1
ATOM 647 N N . ASP A 1 83 ? 19.977 -7.702 -23.966 1.00 80.94 83 ASP A N 1
ATOM 648 C CA . ASP A 1 83 ? 19.738 -8.714 -22.921 1.00 80.94 83 ASP A CA 1
ATOM 649 C C . ASP A 1 83 ? 20.648 -8.540 -21.694 1.00 80.94 83 ASP A C 1
ATOM 651 O O . ASP A 1 83 ? 20.212 -8.689 -20.557 1.00 80.94 83 ASP A O 1
ATOM 655 N N . MET A 1 84 ? 21.897 -8.105 -21.899 1.00 85.25 84 MET A N 1
ATOM 656 C CA . MET A 1 84 ? 22.854 -7.855 -20.813 1.00 85.25 84 MET A CA 1
ATOM 657 C C . MET A 1 84 ? 22.372 -6.783 -19.820 1.00 85.25 84 MET A C 1
ATOM 659 O O . MET A 1 84 ? 22.687 -6.865 -18.630 1.00 85.25 84 MET A O 1
ATOM 663 N N . MET A 1 85 ? 21.611 -5.779 -20.278 1.00 85.44 85 MET A N 1
ATOM 664 C CA . MET A 1 85 ? 21.030 -4.784 -19.369 1.00 85.44 85 MET A CA 1
ATOM 665 C C . MET A 1 85 ? 19.915 -5.404 -18.524 1.00 85.44 85 MET A C 1
ATOM 667 O O . MET A 1 85 ? 19.863 -5.157 -17.323 1.00 85.44 85 MET A O 1
ATOM 671 N N . ILE A 1 86 ? 19.087 -6.269 -19.115 1.00 84.50 86 ILE A N 1
ATOM 672 C CA . ILE A 1 86 ? 18.017 -6.987 -18.409 1.00 84.50 86 ILE A CA 1
ATOM 673 C C . ILE A 1 86 ? 18.606 -7.924 -17.348 1.00 84.50 86 ILE A C 1
ATOM 675 O O . ILE A 1 86 ? 18.166 -7.901 -16.200 1.00 84.50 86 ILE A O 1
ATOM 679 N N . ASP A 1 87 ? 19.639 -8.693 -17.698 1.00 86.62 87 ASP A N 1
ATOM 680 C CA . ASP A 1 87 ? 20.309 -9.612 -16.770 1.00 86.62 87 ASP A CA 1
ATOM 681 C C . ASP A 1 87 ? 20.954 -8.879 -15.587 1.00 86.62 87 ASP A C 1
ATOM 683 O O . ASP A 1 87 ? 20.933 -9.360 -14.447 1.00 86.62 87 ASP A O 1
ATOM 687 N N . THR A 1 88 ? 21.512 -7.693 -15.844 1.00 88.94 88 THR A N 1
ATOM 688 C CA . THR A 1 88 ? 22.122 -6.854 -14.807 1.00 88.94 88 THR A CA 1
ATOM 689 C C . THR A 1 88 ? 21.064 -6.343 -13.830 1.00 88.94 88 THR A C 1
ATOM 691 O O . THR A 1 88 ? 21.253 -6.463 -12.620 1.00 88.94 88 THR A O 1
ATOM 694 N N . GLU A 1 89 ? 19.933 -5.843 -14.334 1.00 88.19 89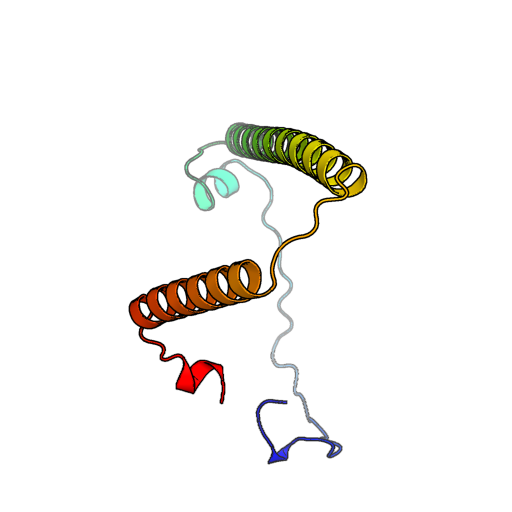 GLU A N 1
ATOM 695 C CA . GLU A 1 89 ? 18.812 -5.385 -13.503 1.00 88.19 89 GLU A CA 1
ATOM 696 C C . GLU A 1 89 ? 18.179 -6.531 -12.705 1.00 88.19 89 GLU A C 1
ATOM 698 O O . GLU A 1 89 ? 17.940 -6.403 -11.503 1.00 88.19 89 GLU A O 1
ATOM 703 N N . ALA A 1 90 ? 17.972 -7.692 -13.332 1.00 87.88 90 ALA A N 1
ATOM 704 C CA . ALA A 1 90 ? 17.461 -8.879 -12.650 1.00 87.88 90 ALA A CA 1
ATOM 705 C C . ALA A 1 90 ? 18.392 -9.312 -11.505 1.00 87.88 90 ALA A C 1
ATOM 707 O O . ALA A 1 90 ? 17.941 -9.585 -10.391 1.00 87.88 90 ALA A O 1
ATOM 708 N N . SER A 1 91 ? 19.704 -9.311 -11.754 1.00 88.75 91 SER A N 1
ATOM 709 C CA . SER A 1 91 ? 20.712 -9.630 -10.741 1.00 88.75 91 SER A CA 1
ATOM 710 C C . SER A 1 91 ? 20.728 -8.607 -9.602 1.00 88.75 91 SER A C 1
ATOM 712 O O . SER A 1 91 ? 20.829 -8.991 -8.437 1.00 88.75 91 SER A O 1
ATOM 714 N N . GLN A 1 92 ? 20.599 -7.309 -9.899 1.00 91.38 92 GLN A N 1
ATOM 715 C CA . GLN A 1 92 ? 20.487 -6.270 -8.870 1.00 91.38 92 GLN A CA 1
ATOM 716 C C . GLN A 1 92 ? 19.243 -6.470 -8.002 1.00 91.38 92 GLN A C 1
ATOM 718 O O . GLN A 1 92 ? 19.356 -6.477 -6.778 1.00 91.38 92 GLN A O 1
ATOM 723 N N . MET A 1 93 ? 18.086 -6.734 -8.612 1.00 89.00 93 ME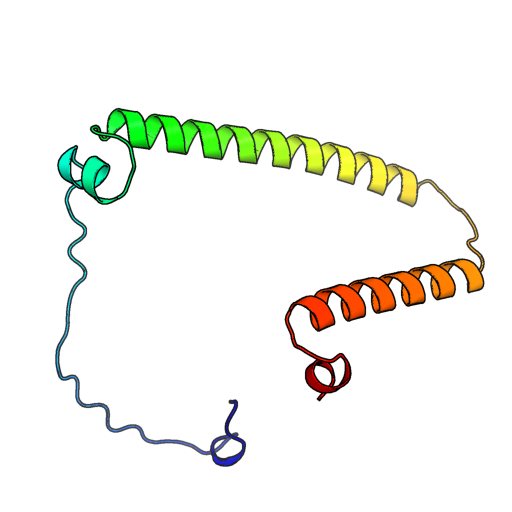T A N 1
ATOM 724 C CA . MET A 1 93 ? 16.834 -6.970 -7.889 1.00 89.00 93 MET A CA 1
ATOM 725 C C . MET A 1 93 ? 16.934 -8.174 -6.941 1.00 89.00 93 MET A C 1
ATOM 727 O O . MET A 1 93 ? 16.476 -8.113 -5.797 1.00 89.00 93 MET A O 1
ATOM 731 N N . VAL A 1 94 ? 17.580 -9.257 -7.386 1.00 87.25 94 VAL A N 1
ATOM 732 C CA . VAL A 1 94 ? 17.844 -10.440 -6.553 1.00 87.25 94 VAL A CA 1
ATOM 733 C C . VAL A 1 94 ? 18.775 -10.104 -5.389 1.00 87.25 94 VAL A C 1
ATOM 735 O O . VAL A 1 94 ? 18.502 -10.508 -4.259 1.00 87.25 94 VAL A O 1
ATOM 738 N N . ASN A 1 95 ? 19.840 -9.336 -5.626 1.00 87.44 95 ASN A N 1
ATOM 739 C CA . ASN A 1 95 ? 20.768 -8.927 -4.571 1.00 87.44 95 ASN A CA 1
ATOM 740 C C . ASN A 1 95 ? 20.102 -8.010 -3.534 1.00 87.44 95 ASN A C 1
ATOM 742 O O . ASN A 1 95 ? 20.273 -8.215 -2.332 1.00 87.44 95 ASN A O 1
ATOM 746 N N . GLU A 1 96 ? 19.286 -7.045 -3.963 1.00 87.94 96 GLU A N 1
ATOM 747 C CA . GLU A 1 96 ? 18.516 -6.189 -3.054 1.00 87.94 96 GLU A CA 1
ATOM 748 C C . GLU A 1 96 ? 17.510 -6.985 -2.219 1.00 87.94 96 GLU A C 1
ATOM 750 O O . GLU A 1 96 ? 17.297 -6.699 -1.035 1.00 87.94 96 GLU A O 1
ATOM 755 N N . PHE A 1 97 ? 16.870 -7.982 -2.833 1.00 85.88 97 PHE A N 1
ATOM 756 C CA . PHE A 1 97 ? 15.960 -8.881 -2.139 1.00 85.88 97 PHE A CA 1
ATOM 757 C C . PHE A 1 97 ? 16.706 -9.736 -1.106 1.00 85.88 97 PHE A C 1
ATOM 759 O O . PHE A 1 97 ? 16.297 -9.787 0.055 1.00 85.88 97 PHE A O 1
ATOM 766 N N . ALA A 1 98 ? 17.844 -10.321 -1.486 1.00 84.88 98 ALA A N 1
ATOM 767 C CA . ALA A 1 98 ? 18.703 -11.086 -0.587 1.00 84.88 98 ALA A CA 1
ATOM 768 C C . ALA A 1 98 ? 19.189 -10.237 0.598 1.00 84.88 98 ALA A C 1
ATOM 770 O O . ALA A 1 98 ? 19.108 -10.679 1.743 1.00 84.88 98 ALA A O 1
ATOM 771 N N . GLN A 1 99 ? 19.608 -8.991 0.354 1.00 86.88 99 GLN A N 1
ATOM 772 C CA . GLN A 1 99 ? 20.023 -8.059 1.406 1.00 86.88 99 GLN A CA 1
ATOM 773 C C . GLN A 1 99 ? 18.886 -7.718 2.375 1.00 86.88 99 GLN A C 1
ATOM 775 O O . GLN A 1 99 ? 19.105 -7.675 3.587 1.00 86.88 99 GLN A O 1
ATOM 780 N N . ARG A 1 100 ? 17.667 -7.476 1.871 1.00 84.94 100 ARG A N 1
ATOM 781 C CA . ARG A 1 100 ? 16.492 -7.225 2.726 1.00 84.94 100 ARG A CA 1
ATOM 782 C C . ARG A 1 100 ? 16.136 -8.440 3.574 1.00 84.94 100 ARG A C 1
ATOM 784 O O . ARG A 1 100 ? 15.804 -8.293 4.746 1.00 84.94 100 ARG A O 1
ATOM 791 N N . MET A 1 101 ? 16.237 -9.632 3.005 1.00 82.69 101 MET A N 1
ATOM 792 C CA . MET A 1 101 ? 15.928 -10.875 3.701 1.00 82.69 101 MET A CA 1
ATOM 793 C C . MET A 1 101 ? 16.977 -11.222 4.767 1.00 82.69 101 MET A C 1
ATOM 795 O O . MET A 1 101 ? 16.614 -11.585 5.885 1.00 82.69 101 MET A O 1
ATOM 799 N N . GLN A 1 102 ? 18.262 -10.993 4.477 1.00 82.94 102 GLN A N 1
ATOM 800 C CA . GLN A 1 102 ? 19.338 -11.118 5.464 1.00 82.94 102 GLN A CA 1
ATOM 801 C C . GLN A 1 102 ? 19.134 -10.178 6.660 1.00 82.94 102 GLN A C 1
ATOM 803 O O . GLN A 1 102 ? 19.370 -10.585 7.796 1.00 82.94 102 GLN A O 1
ATOM 808 N N . GLN A 1 103 ? 18.638 -8.953 6.441 1.00 83.94 103 GLN A N 1
ATOM 809 C CA . GLN A 1 103 ? 18.282 -8.034 7.536 1.00 83.94 103 GLN A CA 1
ATOM 810 C C . GLN A 1 103 ? 17.139 -8.559 8.416 1.00 83.94 103 GLN A C 1
ATOM 812 O O . GLN A 1 103 ? 17.067 -8.221 9.594 1.00 83.94 103 GLN A O 1
ATOM 817 N N . GLN A 1 104 ? 16.262 -9.400 7.866 1.00 81.56 104 GLN A N 1
ATOM 818 C CA . GLN A 1 104 ? 15.177 -10.062 8.594 1.00 81.56 104 GLN A CA 1
ATOM 819 C C . GLN A 1 104 ? 15.606 -11.403 9.218 1.00 81.56 104 GLN A C 1
ATOM 821 O O . GLN A 1 104 ? 14.781 -12.093 9.812 1.00 81.56 104 GLN A O 1
ATOM 826 N N . GLY A 1 105 ? 16.890 -11.772 9.114 1.00 80.06 105 GLY A N 1
ATOM 827 C CA . GLY A 1 105 ? 17.440 -13.004 9.686 1.00 80.06 105 GLY A CA 1
ATOM 828 C C . GLY A 1 105 ? 17.142 -14.272 8.880 1.00 80.06 105 GLY A C 1
ATOM 829 O O . GLY A 1 105 ? 17.352 -15.369 9.391 1.00 80.06 105 GLY A O 1
ATOM 830 N N . LEU A 1 106 ? 16.669 -14.135 7.639 1.00 76.88 106 LEU A N 1
ATOM 831 C CA . LEU A 1 106 ? 16.396 -15.240 6.720 1.00 76.88 106 LEU A CA 1
ATOM 832 C C . LEU A 1 106 ? 17.485 -15.292 5.638 1.00 76.88 106 LEU A C 1
ATOM 834 O O . LEU A 1 106 ? 17.965 -14.255 5.173 1.00 76.88 106 LEU A O 1
ATOM 838 N N . THR A 1 107 ? 17.898 -16.490 5.221 1.00 76.00 107 THR A N 1
ATOM 839 C CA . THR A 1 107 ? 18.839 -16.653 4.099 1.00 76.00 107 THR A CA 1
ATOM 840 C C . THR A 1 107 ? 18.098 -16.974 2.803 1.00 76.00 107 THR A C 1
ATOM 842 O O . THR A 1 107 ? 17.024 -17.572 2.815 1.00 76.00 107 THR A O 1
ATOM 845 N N . MET A 1 108 ? 18.688 -16.610 1.659 1.00 67.50 108 MET A N 1
ATOM 846 C CA . MET A 1 108 ? 18.113 -16.913 0.339 1.00 67.50 108 MET A CA 1
ATOM 847 C C . MET A 1 108 ? 17.920 -18.414 0.112 1.00 67.50 108 MET A C 1
ATOM 849 O O . MET A 1 108 ? 16.938 -18.825 -0.499 1.00 67.50 108 MET A O 1
ATOM 853 N N . GLU A 1 109 ? 18.806 -19.229 0.684 1.00 68.38 109 GLU A N 1
ATOM 854 C CA . GLU A 1 109 ? 18.700 -20.688 0.665 1.00 68.38 109 GLU A CA 1
ATOM 855 C C . GLU A 1 109 ? 17.475 -21.209 1.425 1.00 68.38 109 GLU A C 1
ATOM 857 O O . GLU A 1 109 ? 16.862 -22.165 0.970 1.00 68.38 109 GLU A O 1
ATOM 862 N N . GLN A 1 110 ? 17.076 -20.576 2.535 1.00 65.38 110 GLN A N 1
ATOM 863 C CA . GLN A 1 110 ? 15.880 -20.970 3.294 1.00 65.38 110 GLN A CA 1
ATOM 864 C C . GLN A 1 110 ? 14.573 -20.571 2.600 1.00 65.38 110 GLN A C 1
ATOM 866 O O . GLN A 1 110 ? 13.562 -21.232 2.796 1.00 65.38 110 GLN A O 1
ATOM 871 N N . TYR A 1 111 ? 14.578 -19.497 1.802 1.00 66.38 111 TYR A N 1
ATOM 872 C CA . TYR A 1 111 ? 13.413 -19.080 1.012 1.00 66.38 111 TYR A CA 1
ATOM 873 C C . TYR A 1 111 ? 13.188 -19.962 -0.225 1.00 66.38 111 TYR A C 1
ATOM 875 O O . TYR A 1 111 ? 12.057 -20.123 -0.676 1.00 66.38 111 TYR A O 1
ATOM 883 N N . MET A 1 112 ? 14.265 -20.511 -0.793 1.00 70.19 112 MET A N 1
ATOM 884 C CA . MET A 1 112 ? 14.215 -21.371 -1.980 1.00 70.19 112 MET A CA 1
ATOM 885 C C . MET A 1 112 ? 14.013 -22.867 -1.666 1.00 70.19 112 MET A C 1
ATOM 887 O O . MET A 1 112 ? 13.956 -23.663 -2.605 1.00 70.19 112 MET A O 1
ATOM 891 N N . GLN A 1 113 ? 13.922 -23.246 -0.386 1.00 54.94 113 GLN A N 1
ATOM 892 C CA . GLN A 1 113 ? 13.696 -24.618 0.091 1.00 54.94 113 GLN A CA 1
ATOM 893 C C . GLN A 1 113 ? 12.206 -24.898 0.319 1.00 54.94 113 GLN A C 1
ATOM 895 O O . GLN A 1 113 ? 11.775 -26.031 0.002 1.00 54.94 113 GLN A O 1
#

Sequence (113 aa):
YHAEELKGKPAVFKCTVHKISVKELPELDDEFASEVSEFSTLEELKADTKAKIKEEKAAEGKRKKEDQAVEKAVENATMELPDMMIDTEASQMVNEFAQRMQQQGLTMEQYMQ